Protein AF-A0A1X7TAN2-F1 (afdb_monomer)

Secondary structure (DSSP, 8-state):
-EEEEEEEE-SS-TT-EEEEEEEE----SS-TT-HHHHHHHHHHHHHHHHHHHHHHHHHHHHHHHH-

Organism: Amphimedon queenslandica (NCBI:txid400682)

Sequence (67 aa):
MSEVLQYKVHPEDPSKTILQQHTVMSVHGVPLLGGLLETMILNSYESVISKGRLAVEEKAKEIENEL

Foldseek 3Di:
DDKDWDWDQDPVHNVDIDIDIDDDDDDPDDPPPDCPVVVVVVVVVVVVVVVVVVVVVVVVVVVVVVD

InterPro domains:
  IPR006797 PRELI/MSF1 domain [PF04707] (1-65)
  IPR006797 PRELI/MSF1 domain [PS50904] (1-67)

Radius of gyration: 16.73 Å; Cα contacts (8 Å, |Δi|>4): 38; chains: 1; bounding box: 44×27×38 Å

Nearest PDB structures (foldseek):
  4o8t-assembly1_A  TM=4.075E-01  e=4.918E+00  Streptococcus pneumoniae R6
  4o8l-assembly2_D  TM=4.154E-01  e=9.566E+00  Streptococcus pneumoniae R6

Mean predicted aligned error: 6.64 Å

pLDDT: mean 83.18, std 10.05, range [55.94, 96.38]

Structure (mmCIF, N/CA/C/O backbone):
data_AF-A0A1X7TAN2-F1
#
_entry.id   AF-A0A1X7TAN2-F1
#
loop_
_atom_site.group_PDB
_atom_site.id
_atom_site.type_symbol
_atom_site.label_atom_id
_atom_site.label_alt_id
_atom_site.label_comp_id
_atom_site.label_asym_id
_atom_site.label_entity_id
_atom_site.label_seq_id
_atom_site.pdbx_PDB_ins_code
_atom_site.Cartn_x
_atom_site.Cartn_y
_atom_site.Cartn_z
_atom_site.occupancy
_atom_site.B_iso_or_equiv
_atom_site.auth_seq_id
_atom_site.auth_comp_id
_atom_site.auth_asym_id
_atom_site.auth_atom_id
_atom_site.pdbx_PDB_model_num
ATOM 1 N N . MET A 1 1 ? 3.873 3.237 -15.303 1.00 75.50 1 MET A N 1
ATOM 2 C CA . MET A 1 1 ? 3.606 2.654 -13.974 1.00 75.50 1 MET A CA 1
ATOM 3 C C . MET A 1 1 ? 2.125 2.363 -13.903 1.00 75.50 1 MET A C 1
ATOM 5 O O . MET A 1 1 ? 1.348 3.202 -14.345 1.00 75.50 1 MET A O 1
ATOM 9 N N . SER A 1 2 ? 1.753 1.189 -13.414 1.00 87.75 2 SER A N 1
ATOM 10 C CA . SER A 1 2 ? 0.362 0.841 -13.131 1.00 87.75 2 SER A CA 1
ATOM 11 C C . SER A 1 2 ? 0.286 0.350 -11.696 1.00 87.75 2 SER A C 1
ATOM 13 O O . SER A 1 2 ? 1.134 -0.438 -11.283 1.00 87.75 2 SER A O 1
ATOM 15 N N . GLU A 1 3 ? -0.697 0.847 -10.958 1.00 87.00 3 GLU A N 1
ATOM 16 C CA . GLU A 1 3 ? -0.945 0.514 -9.561 1.00 87.00 3 GLU A CA 1
ATOM 17 C C . GLU A 1 3 ? -2.396 0.065 -9.403 1.00 87.00 3 GLU A C 1
ATOM 19 O O . GLU A 1 3 ? -3.309 0.657 -9.984 1.00 87.00 3 GLU A O 1
ATOM 24 N N . VAL A 1 4 ? -2.597 -0.993 -8.623 1.00 91.38 4 VAL A N 1
ATOM 25 C CA . VAL A 1 4 ? -3.909 -1.546 -8.295 1.00 91.38 4 VAL A CA 1
ATOM 26 C C . VAL A 1 4 ? -3.993 -1.747 -6.788 1.00 91.38 4 VAL A C 1
ATOM 28 O O . VAL A 1 4 ? -3.174 -2.449 -6.194 1.00 91.38 4 VAL A O 1
ATOM 31 N N . LEU A 1 5 ? -5.024 -1.155 -6.187 1.00 90.00 5 LEU A N 1
ATOM 32 C CA . LEU A 1 5 ? -5.360 -1.276 -4.772 1.00 90.00 5 LEU A CA 1
ATOM 33 C C . LEU A 1 5 ? -6.607 -2.157 -4.632 1.00 90.00 5 LEU A C 1
ATOM 35 O O . LEU A 1 5 ? -7.605 -1.944 -5.322 1.00 90.00 5 LEU A O 1
ATOM 39 N N . GLN A 1 6 ? -6.560 -3.148 -3.745 1.00 93.06 6 GLN A N 1
ATOM 40 C CA . GLN A 1 6 ? -7.705 -3.986 -3.391 1.00 93.06 6 GLN A CA 1
ATOM 41 C C . GLN A 1 6 ? -7.939 -3.948 -1.887 1.00 93.06 6 GLN A C 1
ATOM 43 O O . GLN A 1 6 ? -7.025 -4.186 -1.100 1.00 93.06 6 GLN A O 1
ATOM 48 N N . TYR A 1 7 ? -9.193 -3.717 -1.512 1.00 91.69 7 TYR A N 1
ATOM 49 C CA . TYR A 1 7 ? -9.666 -3.773 -0.136 1.00 91.69 7 TYR A CA 1
ATOM 50 C C . TYR A 1 7 ? -10.538 -5.013 0.033 1.00 91.69 7 TYR A C 1
ATOM 52 O O . TYR A 1 7 ? -11.437 -5.256 -0.777 1.00 91.69 7 TYR A O 1
ATOM 60 N N . LYS A 1 8 ? -10.264 -5.816 1.060 1.00 94.38 8 LYS A N 1
ATOM 61 C CA . LYS A 1 8 ? -11.032 -7.027 1.384 1.00 94.38 8 LYS A CA 1
ATOM 62 C C . LYS A 1 8 ? -11.271 -7.098 2.883 1.00 94.38 8 LYS A C 1
ATOM 64 O O . LYS A 1 8 ? -10.400 -6.717 3.656 1.00 94.38 8 LYS A O 1
ATOM 69 N N . VAL A 1 9 ? -12.421 -7.617 3.298 1.00 94.19 9 VAL A N 1
ATOM 70 C CA . VAL A 1 9 ? -12.668 -7.915 4.717 1.00 94.19 9 VAL A CA 1
ATOM 71 C C . VAL A 1 9 ? -11.667 -8.975 5.180 1.00 94.19 9 VAL A C 1
ATOM 73 O O . VAL A 1 9 ? -11.361 -9.910 4.433 1.00 94.19 9 VAL A O 1
ATOM 76 N N . HIS A 1 10 ? -11.125 -8.820 6.386 1.00 93.44 10 HIS A N 1
ATOM 77 C CA . HIS A 1 10 ? -10.184 -9.785 6.939 1.00 93.44 10 HIS A CA 1
ATOM 78 C C . HIS A 1 10 ? -10.904 -11.121 7.217 1.00 93.44 10 HIS A C 1
ATOM 80 O O . HIS A 1 10 ? -11.950 -11.126 7.867 1.00 93.44 10 HIS A O 1
ATOM 86 N N . PRO A 1 11 ? -10.370 -12.263 6.742 1.00 93.44 11 PRO A N 1
ATOM 87 C CA . PRO A 1 11 ? -11.093 -13.539 6.729 1.00 93.44 11 PRO A CA 1
ATOM 88 C C . PRO A 1 11 ? -11.404 -14.082 8.129 1.00 93.44 11 PRO A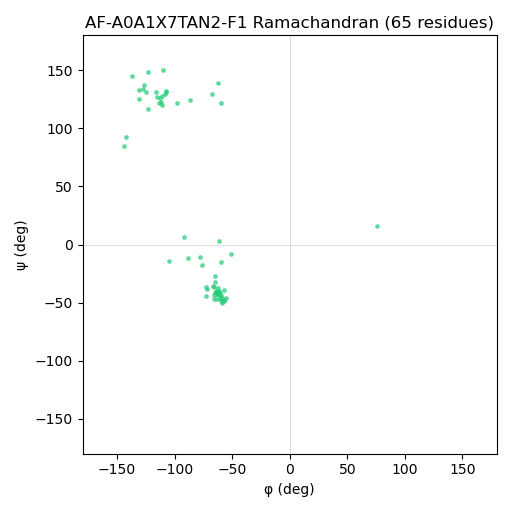 C 1
ATOM 90 O O . PRO A 1 11 ? -12.380 -14.803 8.299 1.00 93.44 11 PRO A O 1
ATOM 93 N N . GLU A 1 12 ? -10.593 -13.726 9.126 1.00 96.38 12 GLU A N 1
ATOM 94 C CA . GLU A 1 12 ? -10.749 -14.181 10.515 1.00 96.38 12 GLU A CA 1
ATOM 95 C C . GLU A 1 12 ? -11.325 -13.104 11.447 1.00 96.38 12 GLU A C 1
ATOM 97 O O . GLU A 1 12 ? -11.731 -13.408 12.563 1.00 96.38 12 GLU A O 1
ATOM 102 N N . ASP A 1 13 ? -11.353 -11.841 11.011 1.00 94.44 13 ASP A N 1
ATOM 103 C CA . ASP A 1 13 ? -11.730 -10.709 11.864 1.00 94.44 13 ASP A CA 1
ATOM 104 C C . ASP A 1 13 ? -12.547 -9.692 11.057 1.00 94.44 13 ASP A C 1
ATOM 106 O O . ASP A 1 13 ? -11.978 -8.795 10.437 1.00 94.44 13 ASP A O 1
ATOM 110 N N . PRO A 1 14 ? -13.886 -9.793 11.058 1.00 91.25 14 PRO A N 1
ATOM 111 C CA . PRO A 1 14 ? -14.744 -8.921 10.259 1.00 91.25 14 PRO A CA 1
ATOM 112 C C . PRO A 1 14 ? -14.616 -7.424 10.578 1.00 91.25 14 PRO A C 1
ATOM 114 O O . PRO A 1 14 ? -15.072 -6.604 9.784 1.00 91.25 14 PRO A O 1
ATOM 117 N N . SER A 1 15 ? -14.010 -7.058 11.716 1.00 88.94 15 SER A N 1
ATOM 118 C CA . SER A 1 15 ? -13.759 -5.657 12.086 1.00 88.94 15 SER A CA 1
ATOM 119 C C . SER A 1 15 ? -12.558 -5.042 11.360 1.00 88.94 15 SER A C 1
ATOM 121 O O . SER A 1 15 ? -12.358 -3.829 11.406 1.00 88.94 15 SER A O 1
ATOM 123 N N . LYS A 1 16 ? -11.754 -5.860 10.670 1.00 89.81 16 LYS A N 1
ATOM 124 C CA . LYS A 1 16 ? -10.540 -5.427 9.974 1.00 89.81 16 LYS A CA 1
ATOM 125 C C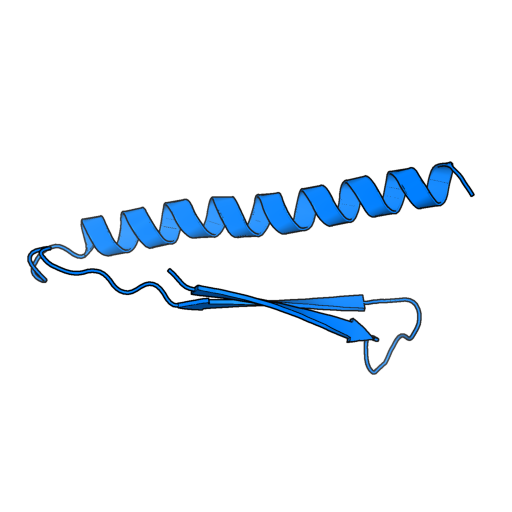 . LYS A 1 16 ? -10.697 -5.497 8.463 1.00 89.81 16 LYS A C 1
ATOM 127 O O . LYS A 1 16 ? -11.367 -6.368 7.909 1.00 89.81 16 LYS A O 1
ATOM 132 N N . THR A 1 17 ? -9.983 -4.604 7.785 1.00 91.38 17 THR A N 1
ATOM 133 C CA . THR A 1 17 ? -9.859 -4.588 6.325 1.00 91.38 17 THR A CA 1
ATOM 134 C C . THR A 1 17 ? -8.409 -4.840 5.929 1.00 91.38 17 THR A C 1
ATOM 136 O O . THR A 1 17 ? -7.492 -4.207 6.447 1.00 91.38 17 THR A O 1
ATOM 139 N N . ILE A 1 18 ? -8.200 -5.762 4.995 1.00 92.50 18 ILE A N 1
ATOM 140 C CA . ILE A 1 18 ? -6.920 -6.007 4.338 1.00 92.50 18 ILE A CA 1
ATOM 141 C C . ILE A 1 18 ? -6.805 -5.058 3.148 1.00 92.50 18 ILE A C 1
ATOM 143 O O . ILE A 1 18 ? -7.648 -5.081 2.249 1.00 92.50 18 ILE A O 1
ATOM 147 N N . LEU A 1 19 ? -5.728 -4.277 3.125 1.00 90.56 19 LEU A N 1
ATOM 148 C CA . LEU A 1 19 ? -5.293 -3.508 1.965 1.00 90.56 19 LEU A CA 1
ATOM 149 C C . LEU A 1 19 ? -4.191 -4.279 1.225 1.00 90.56 19 LEU A C 1
ATOM 151 O O . LEU A 1 19 ? -3.144 -4.574 1.799 1.00 90.56 19 LEU A O 1
ATOM 155 N N . GLN A 1 20 ? -4.416 -4.585 -0.053 1.00 91.00 20 GLN A N 1
ATOM 156 C CA . GLN A 1 20 ? -3.420 -5.166 -0.957 1.00 91.00 20 GLN A CA 1
ATOM 157 C C . GLN A 1 20 ? -3.068 -4.148 -2.044 1.00 91.00 20 GLN A C 1
ATOM 159 O O . GLN A 1 20 ? -3.959 -3.656 -2.735 1.00 91.00 20 GLN A O 1
ATOM 164 N N . GLN A 1 21 ? -1.780 -3.852 -2.215 1.00 87.94 21 GLN A N 1
ATOM 165 C CA . GLN A 1 21 ? -1.286 -2.875 -3.187 1.00 87.94 21 GLN A CA 1
ATOM 166 C C . GLN A 1 21 ? -0.291 -3.549 -4.129 1.00 87.94 21 GLN A C 1
ATOM 168 O O . GLN A 1 21 ? 0.756 -4.029 -3.696 1.00 87.94 21 GLN A O 1
ATOM 173 N N . HIS A 1 22 ? -0.632 -3.612 -5.412 1.00 88.44 22 HIS A N 1
ATOM 174 C CA . HIS A 1 22 ? 0.206 -4.202 -6.453 1.00 88.44 22 HIS A CA 1
ATOM 175 C C . HIS A 1 22 ? 0.624 -3.123 -7.444 1.00 88.44 22 HIS A C 1
ATOM 177 O O . HIS A 1 22 ? -0.239 -2.466 -8.025 1.00 88.44 22 HIS A O 1
ATOM 183 N N . THR A 1 23 ? 1.928 -3.006 -7.698 1.00 84.19 23 THR A N 1
ATOM 184 C CA . THR A 1 23 ? 2.453 -2.034 -8.662 1.00 84.19 23 THR A CA 1
ATOM 185 C C . THR A 1 23 ? 3.430 -2.656 -9.633 1.00 84.19 23 THR A C 1
ATOM 187 O O . THR A 1 23 ? 4.348 -3.378 -9.253 1.00 84.19 23 THR A O 1
ATOM 190 N N . VAL A 1 24 ? 3.223 -2.336 -10.907 1.00 85.12 24 VAL A N 1
ATOM 191 C CA . VAL A 1 24 ? 4.070 -2.741 -12.024 1.00 85.12 24 VAL A CA 1
ATOM 192 C C . VAL A 1 24 ? 4.782 -1.506 -12.569 1.00 85.12 24 VAL A C 1
ATOM 194 O O . VAL A 1 24 ? 4.160 -0.537 -13.031 1.00 85.12 24 VAL A O 1
ATOM 197 N N . MET A 1 25 ? 6.113 -1.546 -12.527 1.00 77.94 25 MET A N 1
ATOM 198 C CA . MET A 1 25 ? 6.988 -0.500 -13.048 1.00 77.94 25 MET A CA 1
ATOM 199 C C . MET A 1 25 ? 7.765 -1.045 -14.244 1.00 77.94 25 MET A C 1
ATOM 201 O O . MET A 1 25 ? 8.483 -2.031 -14.133 1.00 77.94 25 MET A O 1
ATOM 205 N N . SER A 1 26 ? 7.618 -0.398 -15.399 1.00 79.9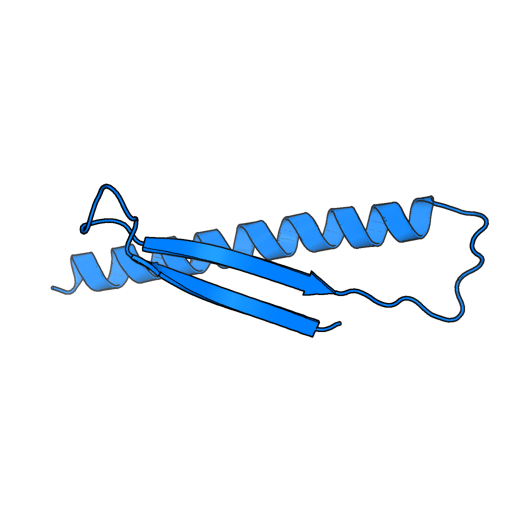4 26 SER A N 1
ATOM 206 C CA . SER A 1 26 ? 8.376 -0.721 -16.609 1.00 79.94 26 SER A CA 1
ATOM 207 C C . SER A 1 26 ? 9.317 0.432 -16.912 1.00 79.94 26 SER A C 1
ATOM 209 O O . SER A 1 26 ? 8.871 1.571 -17.069 1.00 79.94 26 SER A O 1
ATOM 211 N N . VAL A 1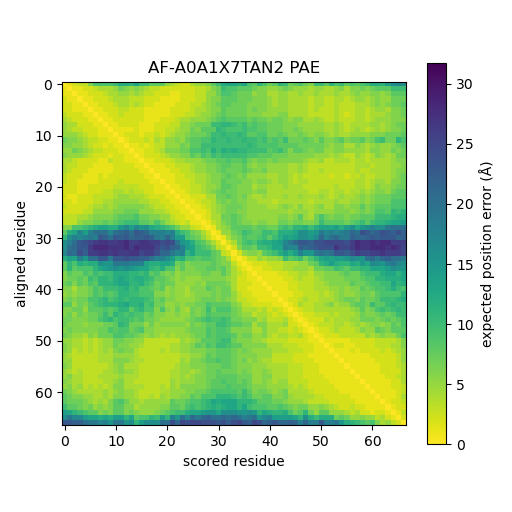 27 ? 10.609 0.135 -16.990 1.00 73.62 27 VAL A N 1
ATOM 212 C CA . VAL A 1 27 ? 11.671 1.116 -17.212 1.00 73.62 27 VAL A CA 1
ATOM 213 C C . VAL A 1 27 ? 12.259 0.879 -18.602 1.00 73.62 27 VAL A C 1
ATOM 215 O O . VAL A 1 27 ? 12.626 -0.243 -18.934 1.00 73.62 27 VAL A O 1
ATOM 218 N N . HIS A 1 28 ? 12.327 1.926 -19.425 1.00 77.50 28 HIS A N 1
ATOM 219 C CA . HIS A 1 28 ? 12.857 1.866 -20.791 1.00 77.50 28 HIS A CA 1
ATOM 220 C C . HIS A 1 28 ? 14.008 2.862 -20.952 1.00 77.50 28 HIS A C 1
ATOM 222 O O . HIS A 1 28 ? 13.991 3.925 -20.337 1.00 77.50 28 HIS A O 1
ATOM 228 N N . GLY A 1 29 ? 14.988 2.537 -21.801 1.00 70.38 29 GLY A N 1
ATOM 229 C CA . GLY A 1 29 ? 16.064 3.468 -22.169 1.00 70.38 29 GLY A CA 1
ATOM 230 C C . GLY A 1 29 ? 17.144 3.674 -21.103 1.00 70.38 29 GLY A C 1
ATOM 231 O O . GLY A 1 29 ? 17.919 4.620 -21.200 1.00 70.38 29 GLY A O 1
ATOM 232 N N . VAL A 1 30 ? 17.216 2.797 -20.101 1.00 66.88 30 VAL A N 1
ATOM 233 C CA . VAL A 1 30 ? 18.229 2.843 -19.043 1.00 66.88 30 VAL A CA 1
ATOM 234 C C . VAL A 1 30 ? 19.218 1.696 -19.266 1.00 66.88 30 VAL A C 1
ATOM 236 O O . VAL A 1 30 ? 18.769 0.571 -19.499 1.00 66.88 30 VAL A O 1
ATOM 239 N N . PRO A 1 31 ? 20.545 1.929 -19.231 1.00 63.66 31 PRO A N 1
ATOM 240 C CA . PRO A 1 31 ? 21.499 0.838 -19.356 1.00 63.66 31 PRO A CA 1
ATOM 241 C C . PRO A 1 31 ? 21.279 -0.168 -18.219 1.00 63.66 31 PRO A C 1
ATOM 243 O O . PRO A 1 31 ? 21.417 0.181 -17.048 1.00 63.66 31 PRO A O 1
ATOM 246 N N . LEU A 1 32 ? 21.000 -1.429 -18.568 1.00 58.31 32 LEU A N 1
ATOM 247 C CA . LEU A 1 32 ? 20.816 -2.564 -17.642 1.00 58.31 32 LEU A CA 1
ATOM 248 C C . LEU A 1 32 ? 22.069 -2.885 -16.792 1.00 58.31 32 LEU A C 1
ATOM 250 O O . LEU A 1 32 ? 22.078 -3.845 -16.032 1.00 58.31 32 LEU A O 1
ATOM 254 N N . LEU A 1 33 ? 23.143 -2.101 -16.927 1.00 55.94 33 LEU A N 1
ATOM 255 C CA . LEU A 1 33 ? 24.446 -2.316 -16.298 1.00 55.94 33 LEU A CA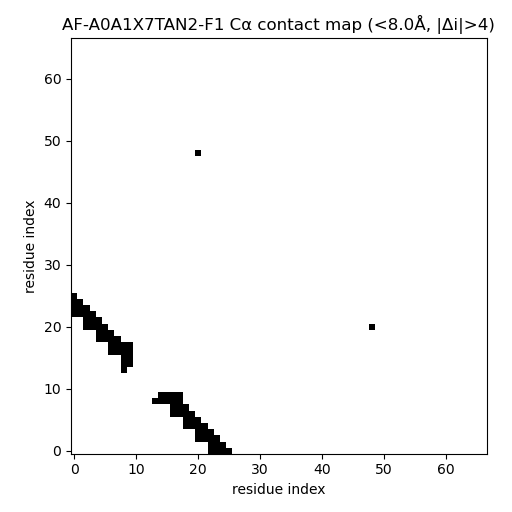 1
ATOM 256 C C . LEU A 1 33 ? 24.614 -1.626 -14.933 1.00 55.94 33 LEU A C 1
ATOM 258 O O . LEU A 1 33 ? 25.704 -1.663 -14.371 1.00 55.94 33 LEU A O 1
ATOM 262 N N . GLY A 1 34 ? 23.576 -1.008 -14.368 1.00 59.44 34 GLY A N 1
ATOM 263 C CA . GLY A 1 34 ? 23.703 -0.302 -13.093 1.00 59.44 34 GLY A CA 1
ATOM 264 C C . GLY A 1 34 ? 22.460 -0.426 -12.233 1.00 59.44 34 GLY A C 1
ATOM 265 O O . GLY A 1 34 ? 21.646 0.494 -12.215 1.00 59.44 34 GLY A O 1
ATOM 266 N N . GLY A 1 35 ? 22.352 -1.517 -11.464 1.00 66.62 35 GLY A N 1
ATOM 267 C CA . GLY A 1 35 ? 21.276 -1.759 -10.488 1.00 66.62 35 GLY A CA 1
ATOM 268 C C . GLY A 1 35 ? 21.031 -0.616 -9.488 1.00 66.62 35 GLY A C 1
ATOM 269 O O . GLY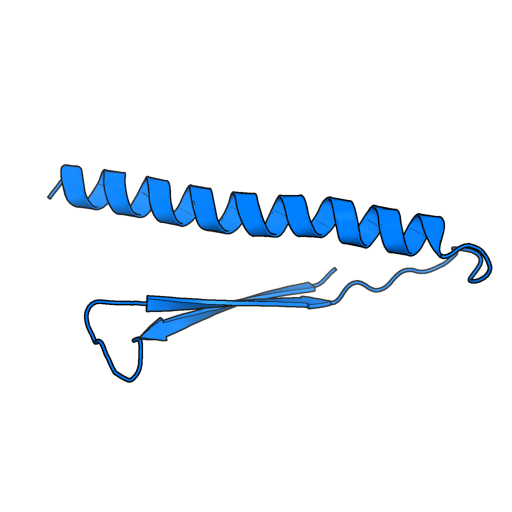 A 1 35 ? 20.030 -0.622 -8.784 1.00 66.62 35 GLY A O 1
ATOM 270 N N . LEU A 1 36 ? 21.887 0.411 -9.461 1.00 71.56 36 LEU A N 1
ATOM 271 C CA . LEU A 1 36 ? 21.669 1.671 -8.757 1.00 71.56 36 LEU A CA 1
ATOM 272 C C . LEU A 1 36 ? 20.358 2.370 -9.154 1.00 71.56 36 LEU A C 1
ATOM 274 O O . LEU A 1 36 ? 19.636 2.816 -8.268 1.00 71.56 36 LEU A O 1
ATOM 278 N N . LEU A 1 37 ? 20.034 2.470 -10.450 1.00 71.38 37 LEU A N 1
ATOM 279 C CA . LEU A 1 37 ? 18.807 3.157 -10.884 1.00 71.38 37 LEU A CA 1
ATOM 280 C C . LEU A 1 37 ? 17.557 2.346 -10.543 1.00 71.38 37 LEU A C 1
ATOM 282 O O . LEU A 1 37 ? 16.567 2.912 -10.091 1.00 71.38 37 LEU A O 1
ATOM 286 N N . GLU A 1 38 ? 17.628 1.023 -10.678 1.00 74.25 38 GLU A N 1
ATOM 287 C CA . GLU A 1 38 ? 16.576 0.117 -10.214 1.00 74.25 38 GLU A CA 1
ATOM 288 C C . GLU A 1 38 ? 16.371 0.242 -8.697 1.00 74.25 38 GLU A C 1
ATOM 290 O O . GLU A 1 38 ? 15.252 0.454 -8.236 1.00 74.25 38 GLU A O 1
ATOM 295 N N . THR A 1 39 ? 17.461 0.248 -7.926 1.00 77.56 39 THR A N 1
ATOM 296 C CA . THR A 1 39 ? 17.433 0.414 -6.465 1.00 77.56 39 THR A CA 1
ATOM 297 C C . THR A 1 39 ? 16.864 1.774 -6.056 1.00 77.56 39 THR A C 1
ATOM 299 O O . THR A 1 39 ? 16.048 1.850 -5.144 1.00 77.56 39 THR A O 1
ATOM 302 N N . MET A 1 40 ? 17.238 2.865 -6.733 1.00 77.94 40 MET A N 1
ATOM 303 C CA . MET A 1 40 ? 16.682 4.197 -6.460 1.00 77.94 40 MET A CA 1
ATOM 304 C C . MET A 1 40 ? 15.173 4.261 -6.719 1.00 77.94 40 MET A C 1
ATOM 306 O O . MET A 1 40 ? 14.445 4.881 -5.938 1.00 77.94 40 MET A O 1
ATOM 310 N N . ILE A 1 41 ? 14.703 3.624 -7.795 1.00 78.12 41 ILE A N 1
ATOM 311 C CA . ILE A 1 41 ? 13.278 3.555 -8.130 1.00 78.12 41 ILE A CA 1
ATOM 312 C C . ILE A 1 41 ? 12.524 2.752 -7.064 1.00 78.12 41 ILE A C 1
ATOM 314 O O . ILE A 1 41 ? 11.510 3.235 -6.559 1.00 78.12 41 ILE A O 1
ATOM 318 N N . LEU A 1 42 ? 13.046 1.587 -6.670 1.00 78.19 42 LEU A N 1
ATOM 319 C CA . LEU A 1 42 ? 12.462 0.755 -5.614 1.00 78.19 42 LEU A CA 1
ATOM 320 C C . LEU A 1 42 ? 12.400 1.502 -4.273 1.00 78.19 42 LEU A C 1
ATOM 322 O O . LEU A 1 42 ? 11.327 1.599 -3.682 1.00 78.19 42 LEU A O 1
ATOM 326 N N . ASN A 1 43 ? 13.501 2.128 -3.848 1.00 80.62 43 ASN A N 1
ATOM 327 C CA . ASN A 1 43 ? 13.564 2.889 -2.593 1.00 80.62 43 ASN A CA 1
ATOM 328 C C . ASN A 1 43 ? 12.577 4.067 -2.574 1.00 80.62 43 ASN A C 1
ATOM 330 O O . ASN A 1 43 ? 11.924 4.341 -1.566 1.00 80.62 43 ASN A O 1
ATOM 334 N N . SER A 1 44 ? 12.452 4.779 -3.697 1.00 77.88 44 SER A N 1
ATOM 335 C CA . SER A 1 44 ? 11.490 5.882 -3.818 1.00 77.88 44 SER A CA 1
ATOM 336 C C . SER A 1 44 ? 10.052 5.371 -3.739 1.00 77.88 44 SER A C 1
ATOM 338 O O . SER A 1 44 ? 9.191 6.021 -3.145 1.00 77.88 44 SER A O 1
ATOM 340 N N . TYR A 1 45 ? 9.796 4.193 -4.306 1.00 78.00 45 TYR A N 1
ATOM 341 C CA . TYR A 1 45 ? 8.477 3.583 -4.338 1.00 78.00 45 TYR A CA 1
ATOM 342 C C . TYR A 1 45 ? 8.033 3.027 -2.971 1.00 78.00 45 TYR A C 1
ATOM 344 O O . TYR A 1 45 ? 6.879 3.218 -2.582 1.00 78.00 45 TYR A O 1
ATOM 352 N N . GLU A 1 46 ? 8.942 2.458 -2.174 1.00 78.06 46 GLU A N 1
ATOM 353 C CA . GLU A 1 46 ? 8.652 2.067 -0.781 1.00 78.06 46 GLU A CA 1
ATOM 354 C C . GLU A 1 46 ? 8.156 3.253 0.066 1.00 78.06 46 GLU A C 1
ATOM 356 O O . GLU A 1 46 ? 7.207 3.138 0.854 1.00 78.06 46 GLU A O 1
ATOM 361 N N . SER A 1 47 ? 8.737 4.439 -0.144 1.00 78.88 47 SER A N 1
ATOM 362 C CA . SER A 1 47 ? 8.274 5.664 0.517 1.00 78.88 47 SER A CA 1
ATOM 363 C C . SER A 1 47 ? 6.850 6.058 0.095 1.00 78.88 47 SER A C 1
ATOM 365 O O . SER A 1 47 ? 6.097 6.595 0.906 1.00 78.88 47 SER A O 1
ATOM 367 N N . VAL A 1 48 ? 6.441 5.771 -1.144 1.00 78.75 48 VAL A N 1
ATOM 368 C CA . VAL A 1 48 ? 5.084 6.069 -1.635 1.00 78.75 48 VAL A CA 1
ATOM 369 C C . VAL A 1 48 ? 4.049 5.125 -1.020 1.00 78.75 48 VAL A C 1
ATOM 371 O O . VAL 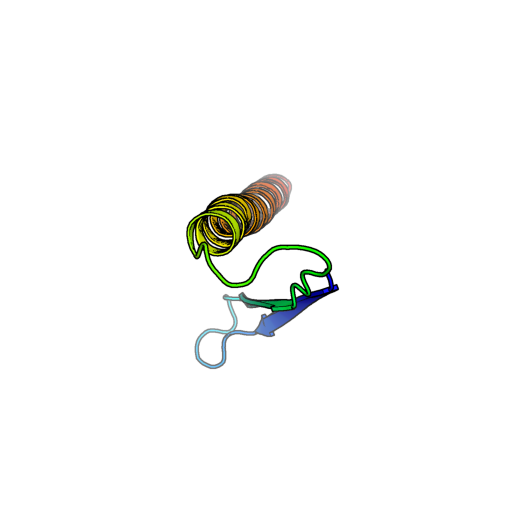A 1 48 ? 3.018 5.598 -0.540 1.00 78.75 48 VAL A O 1
ATOM 374 N N . ILE A 1 49 ? 4.344 3.821 -0.950 1.00 80.19 49 ILE A N 1
ATOM 375 C CA . ILE A 1 49 ? 3.451 2.825 -0.326 1.00 80.19 49 ILE A CA 1
ATOM 376 C C . ILE A 1 49 ? 3.154 3.200 1.132 1.00 80.19 49 ILE A C 1
ATOM 378 O O . ILE A 1 49 ? 1.999 3.215 1.563 1.00 80.19 49 ILE A O 1
ATOM 382 N N . SER A 1 50 ? 4.196 3.540 1.897 1.00 81.69 50 SER A N 1
ATOM 383 C CA . SER A 1 50 ? 4.039 3.874 3.319 1.00 81.69 50 SER A CA 1
ATOM 384 C C . SER A 1 50 ? 3.174 5.118 3.540 1.00 81.69 50 SER A C 1
ATOM 386 O O . SER A 1 50 ? 2.315 5.109 4.423 1.00 81.69 50 SER A O 1
ATOM 388 N N . LYS A 1 51 ? 3.328 6.154 2.706 1.00 88.19 51 LYS A N 1
ATOM 389 C CA . LYS A 1 51 ? 2.480 7.357 2.750 1.00 88.19 51 LYS A CA 1
ATOM 390 C C . LYS A 1 51 ? 1.020 7.047 2.431 1.00 88.19 51 LYS A C 1
ATOM 392 O O . LYS A 1 51 ? 0.142 7.554 3.121 1.00 88.19 51 LYS A O 1
ATOM 397 N N . GLY A 1 52 ? 0.765 6.202 1.428 1.00 85.81 52 GLY A N 1
ATOM 398 C CA . GLY A 1 52 ? -0.591 5.786 1.060 1.00 85.81 52 GLY A CA 1
ATOM 399 C C . GLY A 1 52 ? -1.321 5.106 2.218 1.00 85.81 52 GLY A C 1
ATOM 400 O O . GLY A 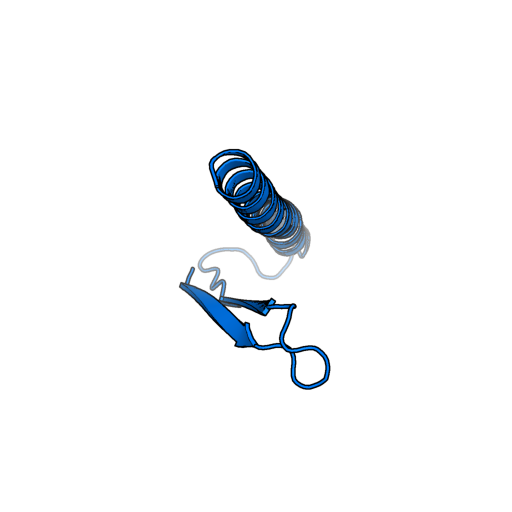1 52 ? -2.445 5.484 2.544 1.00 85.81 52 GLY A O 1
ATOM 401 N N . ARG A 1 53 ? -0.651 4.170 2.904 1.00 86.25 53 ARG A N 1
ATOM 402 C CA . ARG A 1 53 ? -1.199 3.520 4.105 1.00 86.25 53 ARG A CA 1
ATOM 403 C C . ARG A 1 53 ? -1.517 4.533 5.207 1.00 86.25 53 ARG A C 1
ATOM 405 O O . ARG A 1 53 ? -2.625 4.524 5.731 1.00 86.25 53 ARG A O 1
ATOM 412 N N . LEU A 1 54 ? -0.559 5.401 5.543 1.00 90.31 54 LEU A N 1
ATOM 413 C CA . LEU A 1 54 ? -0.712 6.377 6.627 1.00 90.31 54 LEU A CA 1
ATOM 414 C C . LEU A 1 54 ? -1.881 7.335 6.383 1.00 90.31 54 LEU A C 1
ATOM 416 O O . LEU A 1 54 ? -2.667 7.563 7.293 1.00 90.31 54 LEU A O 1
ATOM 420 N N . ALA A 1 55 ? -2.032 7.841 5.157 1.00 90.88 55 ALA A N 1
ATOM 421 C CA . ALA A 1 55 ? -3.130 8.741 4.814 1.00 90.88 55 ALA A CA 1
ATOM 422 C C . ALA A 1 55 ? -4.506 8.067 4.967 1.00 90.88 55 ALA A C 1
ATOM 424 O O . ALA A 1 55 ? -5.451 8.683 5.455 1.00 90.88 55 ALA A O 1
ATOM 425 N N . VAL A 1 56 ? -4.620 6.790 4.580 1.00 89.81 56 VAL A N 1
ATOM 426 C CA . VAL A 1 56 ? -5.857 6.013 4.763 1.00 89.81 56 VAL A CA 1
ATOM 427 C C . VAL A 1 56 ? -6.148 5.793 6.249 1.00 89.81 56 VAL A C 1
ATOM 429 O O . VAL A 1 56 ? -7.287 5.969 6.675 1.00 89.81 56 VAL A O 1
ATOM 432 N N . GLU A 1 57 ? -5.134 5.445 7.045 1.00 88.81 57 GLU A N 1
ATOM 433 C CA . GLU A 1 57 ? -5.272 5.271 8.498 1.00 88.81 57 GLU A CA 1
ATOM 434 C C . GLU A 1 57 ? -5.666 6.576 9.204 1.00 88.81 57 GLU A C 1
ATOM 436 O O . GLU A 1 57 ? -6.517 6.564 10.091 1.00 88.81 57 GLU A O 1
ATOM 441 N N . GLU A 1 58 ? -5.061 7.699 8.820 1.00 92.88 58 GLU A N 1
ATOM 442 C CA . GLU A 1 58 ? -5.376 9.020 9.366 1.00 92.88 58 GLU A CA 1
ATOM 443 C C . GLU A 1 58 ? -6.815 9.410 9.038 1.00 92.88 58 GLU A C 1
ATOM 445 O O . GLU A 1 58 ? -7.579 9.752 9.942 1.00 92.88 58 GLU A O 1
ATOM 450 N N . LYS A 1 59 ? -7.237 9.240 7.778 1.00 92.62 59 LYS A N 1
ATOM 451 C CA . LYS A 1 59 ? -8.605 9.581 7.390 1.00 92.62 59 LYS A CA 1
ATOM 452 C C . LYS A 1 59 ? -9.653 8.684 8.049 1.00 92.62 59 LYS A C 1
ATOM 454 O O . LYS A 1 59 ? -10.726 9.167 8.398 1.00 92.62 59 LYS A O 1
ATOM 459 N N . ALA A 1 60 ? -9.349 7.401 8.249 1.00 89.00 60 ALA A N 1
ATOM 460 C CA . ALA A 1 60 ? -10.232 6.490 8.975 1.00 89.00 60 ALA A CA 1
ATOM 461 C C . ALA A 1 60 ? -10.446 6.947 10.427 1.00 89.00 60 ALA A C 1
ATOM 463 O O . ALA A 1 60 ? -11.583 6.970 10.891 1.00 89.00 60 ALA A O 1
ATOM 464 N N . LYS A 1 61 ? -9.377 7.381 11.109 1.00 91.06 61 LYS A N 1
ATOM 465 C CA . LYS A 1 61 ? -9.463 7.932 12.471 1.00 91.06 61 LYS A CA 1
ATOM 466 C C . LYS A 1 61 ? -10.257 9.232 12.524 1.00 91.06 61 LYS A C 1
ATOM 468 O O . LYS A 1 61 ? -11.020 9.432 13.459 1.00 91.06 61 LYS A O 1
ATOM 473 N N . GLU A 1 62 ? -10.070 10.127 11.553 1.00 94.75 62 GLU A N 1
ATOM 474 C CA . GLU A 1 62 ? -10.871 11.356 11.466 1.00 94.75 62 GLU A CA 1
ATOM 475 C C . GLU A 1 62 ? -12.365 11.034 11.378 1.00 94.75 62 GLU A C 1
ATOM 477 O O . GLU A 1 62 ? -13.144 11.570 12.156 1.00 94.75 62 GLU A O 1
ATOM 482 N N . ILE A 1 63 ? -12.748 10.114 10.487 1.00 92.75 63 ILE A N 1
ATOM 483 C CA . ILE A 1 63 ? -14.149 9.712 10.300 1.00 92.75 63 ILE A CA 1
ATOM 484 C C . ILE A 1 63 ? -14.712 9.051 11.564 1.00 92.75 63 ILE A C 1
ATOM 486 O O . ILE A 1 63 ? -15.850 9.320 11.929 1.00 92.75 63 ILE A O 1
ATOM 490 N N . GLU A 1 64 ? -13.931 8.207 12.243 1.00 89.50 64 GLU A N 1
ATOM 491 C CA . GLU A 1 64 ? -14.338 7.585 13.510 1.00 89.50 64 GLU A CA 1
ATOM 492 C C . GLU A 1 64 ? -14.583 8.624 14.613 1.00 89.50 64 GLU A C 1
ATOM 494 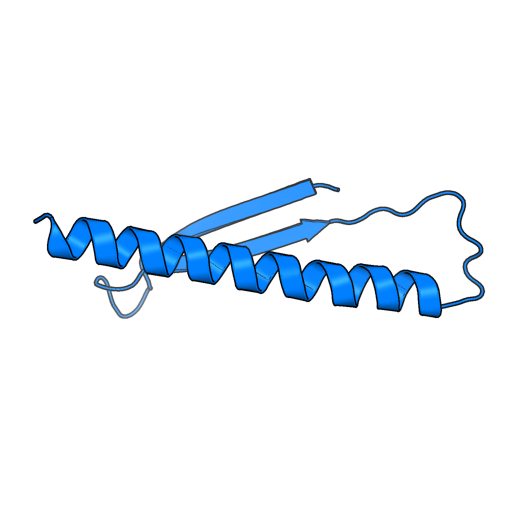O O . GLU A 1 64 ? -15.521 8.474 15.384 1.00 89.50 64 GLU A O 1
ATOM 499 N N . ASN A 1 65 ? -13.786 9.695 14.665 1.00 90.75 65 ASN A N 1
ATOM 500 C CA . ASN A 1 65 ? -13.966 10.779 15.636 1.00 90.75 65 ASN A CA 1
ATOM 501 C C . ASN A 1 65 ? -15.134 11.728 15.297 1.00 90.75 65 ASN A C 1
ATOM 503 O O . ASN A 1 65 ? -15.551 12.505 16.156 1.00 90.75 65 ASN A O 1
ATOM 507 N N . GLU A 1 66 ? -15.618 11.720 14.052 1.00 83.00 66 GLU A N 1
ATOM 508 C CA . GLU A 1 66 ? -16.775 12.506 13.594 1.00 83.00 66 GLU A CA 1
ATOM 509 C C . GLU A 1 66 ? -18.121 11.774 13.789 1.00 83.00 66 GLU A C 1
ATOM 511 O O . GLU A 1 66 ? -19.176 12.400 13.643 1.00 83.00 66 GLU A O 1
ATOM 516 N N . LEU A 1 67 ? -18.089 10.472 14.105 1.00 59.53 67 LEU A N 1
ATOM 517 C CA . LEU A 1 67 ? -19.242 9.587 14.333 1.00 59.53 67 LEU A CA 1
ATOM 518 C C . LEU A 1 67 ? -19.569 9.426 15.825 1.00 59.53 67 LEU A C 1
ATOM 520 O O . LEU A 1 67 ? -20.779 9.280 16.122 1.00 59.53 67 LEU A O 1
#

Solvent-accessible surface area (backbone atoms only — not comparable to full-atom values): 4232 Å² total; per-residue (Å²): 115,50,76,50,78,46,79,42,70,31,94,91,41,82,93,41,71,42,78,46,79,49,73,51,80,80,87,79,98,65,75,91,85,46,67,63,61,59,48,51,52,51,57,57,46,55,56,51,55,55,50,55,52,50,54,53,54,50,51,51,51,52,54,60,75,75,106